Protein AF-Q8RQG7-F1 (afdb_monomer_lite)

InterPro domains:
  IPR006699 Glycerol uptake operon antiterminator [PF04309] (3-129)
  IPR006699 Glycerol uptake operon antiterminator [PTHR35787] (3-131)
  IPR013785 Aldolase-type TIM barrel [G3DSA:3.20.20.70] (1-135)

Organism: Bacillus cereus (NCBI:txid1396)

Secondary structure (DSSP, 8-state):
--EEEGGG-TTS-SSHHHHHHHHHHT--SEEEES-HHHHHHHHHTT-EEEEEEE-SSHHHHHHHHHHHHHH--SEEEEESTT-HHHHHHHHHHH---EEEESS--SHHHHHHHHHTT-SEEE---HHHHHHHS--

Radius of gyration: 15.02 Å; chains: 1; bounding box: 36×32×36 Å

pLDDT: mean 92.99, std 5.11, range [52.34, 97.56]

Structure (mmCIF, N/CA/C/O backbone):
data_AF-Q8RQG7-F1
#
_entry.id   AF-Q8RQG7-F1
#
loop_
_atom_site.group_PDB
_atom_site.id
_atom_site.type_symbol
_atom_site.label_atom_id
_atom_site.label_alt_id
_atom_site.label_comp_id
_atom_site.label_asym_id
_atom_site.label_entity_id
_atom_site.label_seq_id
_atom_site.pdbx_PDB_ins_code
_atom_site.Cartn_x
_atom_site.Cartn_y
_atom_site.Cartn_z
_atom_site.occupancy
_atom_site.B_iso_or_equiv
_atom_site.auth_seq_id
_atom_site.auth_comp_id
_atom_site.auth_asym_id
_atom_site.auth_atom_id
_atom_site.pdbx_PDB_model_num
ATOM 1 N N . LYS A 1 1 ? -8.869 -12.596 -3.534 1.00 76.00 1 LYS A N 1
ATOM 2 C CA . LYS A 1 1 ? -7.924 -12.262 -4.630 1.00 76.00 1 LYS A CA 1
ATOM 3 C C . LYS A 1 1 ? -6.605 -11.823 -3.995 1.00 76.00 1 LYS A C 1
ATOM 5 O O . LYS A 1 1 ? -6.678 -11.158 -2.971 1.00 76.00 1 LYS A O 1
ATOM 10 N N . GLY A 1 2 ? -5.448 -12.254 -4.507 1.00 88.06 2 GLY A N 1
ATOM 11 C CA . GLY A 1 2 ? -4.145 -12.037 -3.856 1.00 88.06 2 GLY A CA 1
ATOM 12 C C . GLY A 1 2 ? -3.382 -10.829 -4.403 1.00 88.06 2 GLY A C 1
ATOM 13 O O . GLY A 1 2 ? -3.369 -10.613 -5.614 1.00 88.06 2 GLY A O 1
ATOM 14 N N . VAL A 1 3 ? -2.743 -10.074 -3.510 1.00 93.94 3 VAL A N 1
ATOM 15 C CA . VAL A 1 3 ? -1.803 -8.994 -3.845 1.00 93.94 3 VAL A CA 1
ATOM 16 C C . VAL A 1 3 ? -0.393 -9.469 -3.510 1.00 93.94 3 VAL A C 1
ATOM 18 O O . VAL A 1 3 ? -0.176 -9.998 -2.421 1.00 93.94 3 VAL A O 1
ATOM 21 N N . LEU A 1 4 ? 0.558 -9.289 -4.427 1.00 94.88 4 LEU A N 1
ATOM 22 C CA . LEU A 1 4 ? 1.955 -9.668 -4.208 1.00 94.88 4 LEU A CA 1
ATOM 23 C C . LEU A 1 4 ? 2.795 -8.450 -3.846 1.00 94.88 4 LEU A C 1
ATOM 25 O O . LEU A 1 4 ? 2.806 -7.459 -4.573 1.00 94.88 4 LEU A O 1
ATOM 29 N N . HIS A 1 5 ? 3.546 -8.547 -2.751 1.00 95.31 5 HIS A N 1
ATOM 30 C CA . HIS A 1 5 ? 4.544 -7.541 -2.420 1.00 95.31 5 HIS A CA 1
ATOM 31 C C . HIS A 1 5 ? 5.853 -7.853 -3.148 1.00 95.31 5 HIS A C 1
ATOM 33 O O . HIS A 1 5 ? 6.627 -8.699 -2.708 1.00 95.31 5 HIS A O 1
ATOM 39 N N . VAL A 1 6 ? 6.099 -7.148 -4.254 1.00 95.25 6 VAL A N 1
ATOM 40 C CA . VAL A 1 6 ? 7.234 -7.417 -5.154 1.00 95.25 6 VAL A CA 1
ATOM 41 C C . VAL A 1 6 ? 8.574 -7.232 -4.438 1.00 95.25 6 VAL A C 1
ATOM 43 O O . VAL A 1 6 ? 9.476 -8.040 -4.618 1.00 95.25 6 VAL A O 1
ATOM 46 N N . ASP A 1 7 ? 8.679 -6.233 -3.556 1.00 93.19 7 ASP A N 1
ATOM 47 C CA . ASP A 1 7 ? 9.923 -5.929 -2.828 1.00 93.19 7 ASP A CA 1
ATOM 48 C C . ASP A 1 7 ? 10.345 -6.995 -1.809 1.00 93.19 7 ASP A C 1
ATOM 50 O O . ASP A 1 7 ? 11.472 -6.949 -1.326 1.00 93.19 7 ASP A O 1
ATOM 54 N N . LEU A 1 8 ? 9.473 -7.958 -1.497 1.00 93.75 8 LEU A N 1
ATOM 55 C CA . LEU A 1 8 ? 9.766 -9.050 -0.565 1.00 93.75 8 LEU A CA 1
ATOM 56 C C . LEU A 1 8 ? 10.000 -10.396 -1.266 1.00 93.75 8 LEU A C 1
ATOM 58 O O . LEU A 1 8 ? 10.156 -11.417 -0.596 1.00 93.75 8 LEU A O 1
ATOM 62 N N . ILE A 1 9 ? 10.024 -10.429 -2.601 1.00 93.62 9 ILE A N 1
ATOM 63 C CA . ILE A 1 9 ? 10.290 -11.658 -3.353 1.00 93.62 9 ILE A CA 1
ATOM 64 C C . ILE A 1 9 ? 11.804 -11.856 -3.448 1.00 93.62 9 ILE A C 1
ATOM 66 O O . ILE A 1 9 ? 12.485 -11.274 -4.291 1.00 93.62 9 ILE A O 1
ATOM 70 N N . HIS A 1 10 ? 12.342 -12.704 -2.574 1.00 92.25 10 HIS A N 1
ATOM 71 C CA . HIS A 1 10 ? 13.752 -13.079 -2.622 1.00 92.25 10 HIS A CA 1
ATOM 72 C C . HIS A 1 10 ? 14.101 -13.774 -3.944 1.00 92.25 10 HIS A C 1
ATOM 74 O O . HIS A 1 10 ? 13.365 -14.634 -4.422 1.00 92.25 10 HIS A O 1
ATOM 80 N N . GLY A 1 11 ? 15.246 -13.405 -4.521 1.00 92.00 11 GLY A N 1
ATOM 81 C CA . GLY A 1 11 ? 15.703 -13.927 -5.812 1.00 92.00 11 GLY A CA 1
ATOM 82 C C . GLY A 1 11 ? 15.131 -13.195 -7.029 1.00 92.00 11 GLY A C 1
ATOM 83 O O . GLY A 1 11 ? 15.506 -13.528 -8.149 1.00 92.00 11 GLY A O 1
ATOM 84 N N . LEU A 1 12 ? 14.281 -12.180 -6.831 1.00 91.88 12 LEU A N 1
ATOM 85 C CA . LEU A 1 12 ? 13.741 -11.360 -7.908 1.00 91.88 12 LEU A CA 1
ATOM 86 C C . LEU A 1 12 ? 14.010 -9.873 -7.644 1.00 91.88 12 LEU A C 1
ATOM 88 O O . LEU A 1 12 ? 13.720 -9.345 -6.573 1.00 91.88 12 LEU A O 1
ATOM 92 N N . GLN A 1 13 ? 14.573 -9.177 -8.627 1.00 92.12 13 GLN A N 1
ATOM 93 C CA . GLN A 1 13 ? 14.809 -7.740 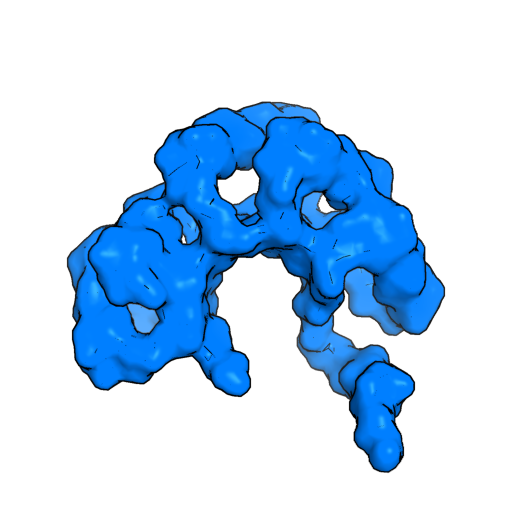-8.525 1.00 92.12 13 GLN A CA 1
ATOM 94 C C . GLN A 1 13 ? 13.490 -6.978 -8.686 1.00 92.12 13 GLN A C 1
ATOM 96 O O . GLN A 1 13 ? 12.797 -7.181 -9.668 1.00 92.12 13 GLN A O 1
ATOM 101 N N . SER A 1 14 ? 13.143 -6.046 -7.795 1.00 91.88 14 SER A N 1
ATOM 102 C CA . SER A 1 14 ? 11.960 -5.194 -8.014 1.00 91.88 14 SER A CA 1
ATOM 103 C C . SER A 1 14 ? 12.215 -4.153 -9.111 1.00 91.88 14 SER A C 1
ATOM 105 O O . SER A 1 14 ? 12.637 -3.030 -8.821 1.00 91.88 14 SER A O 1
ATOM 107 N N . ASP A 1 15 ? 11.988 -4.520 -10.367 1.00 93.25 15 ASP A N 1
ATOM 108 C CA . ASP A 1 15 ? 12.049 -3.640 -11.533 1.00 93.25 15 ASP A CA 1
ATOM 109 C C . ASP A 1 15 ? 10.951 -3.967 -12.560 1.00 93.25 15 ASP A C 1
ATOM 111 O O . ASP A 1 15 ? 10.066 -4.792 -12.319 1.00 93.25 15 ASP A O 1
ATOM 115 N N . GLY A 1 16 ? 10.982 -3.291 -13.711 1.00 91.69 16 GLY A N 1
ATOM 116 C CA . GLY A 1 16 ? 10.000 -3.501 -14.772 1.00 91.69 16 GLY A CA 1
ATOM 117 C C . GLY A 1 16 ? 10.068 -4.887 -15.428 1.00 91.69 16 GLY A C 1
ATOM 118 O O . GLY A 1 16 ? 9.031 -5.398 -15.841 1.00 91.69 16 GLY A O 1
ATOM 119 N N . HIS A 1 17 ? 11.237 -5.524 -15.513 1.00 94.19 17 HIS A N 1
ATOM 120 C CA . HIS A 1 17 ? 11.374 -6.844 -16.138 1.00 94.19 17 HIS A CA 1
ATOM 121 C C . HIS A 1 17 ? 10.810 -7.935 -15.233 1.00 94.19 17 HIS A C 1
ATOM 123 O O . HIS A 1 17 ? 9.992 -8.745 -15.664 1.00 94.19 17 HIS A O 1
ATOM 129 N N . ALA A 1 18 ? 11.164 -7.896 -13.952 1.00 94.31 18 ALA A N 1
ATOM 130 C CA . ALA A 1 18 ? 10.581 -8.773 -12.950 1.00 94.31 18 ALA A CA 1
ATOM 131 C C . ALA A 1 18 ? 9.068 -8.590 -12.829 1.00 94.31 18 ALA A C 1
ATOM 133 O O . ALA A 1 18 ? 8.326 -9.563 -12.738 1.00 94.31 18 ALA A O 1
ATOM 134 N N . THR A 1 19 ? 8.597 -7.343 -12.865 1.00 95.19 19 THR A N 1
ATOM 135 C CA . THR A 1 19 ? 7.160 -7.050 -12.839 1.00 95.19 19 THR A CA 1
ATOM 136 C C . THR A 1 19 ? 6.450 -7.649 -14.048 1.00 95.19 19 THR A C 1
ATOM 138 O O . THR A 1 19 ? 5.382 -8.234 -13.907 1.00 95.19 19 THR A O 1
ATOM 141 N N . GLU A 1 20 ? 7.044 -7.540 -15.236 1.00 95.19 20 GLU A N 1
ATOM 142 C CA . GLU A 1 20 ? 6.498 -8.143 -16.452 1.00 95.19 20 GLU A CA 1
ATOM 143 C C . GLU A 1 20 ? 6.391 -9.661 -16.342 1.00 95.19 20 GLU A C 1
ATOM 145 O O . GLU A 1 20 ? 5.319 -10.204 -16.610 1.00 95.19 20 GLU A O 1
ATOM 150 N N . TYR A 1 21 ? 7.456 -10.307 -15.870 1.00 95.31 21 TYR A N 1
ATOM 151 C CA . TYR A 1 21 ? 7.479 -11.740 -15.605 1.00 95.31 21 TYR A CA 1
ATOM 152 C C . TYR A 1 21 ? 6.380 -12.153 -14.613 1.00 95.31 21 TYR A C 1
ATOM 154 O O . TYR A 1 21 ? 5.588 -13.049 -14.899 1.00 95.31 21 TYR A 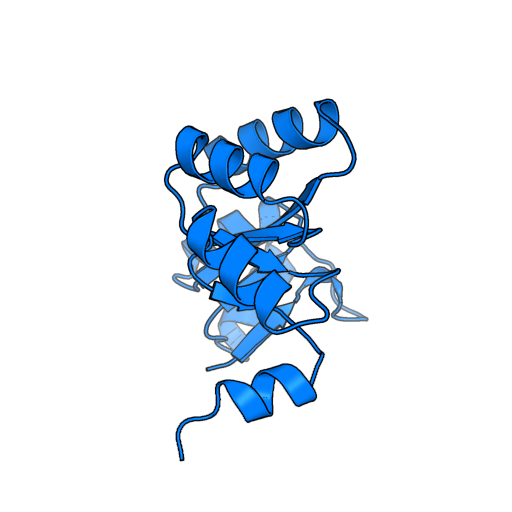O 1
ATOM 162 N N . LEU A 1 22 ? 6.254 -11.444 -13.483 1.00 94.94 22 LEU A N 1
ATOM 163 C CA . LEU A 1 22 ? 5.216 -11.720 -12.484 1.00 94.94 22 LEU A CA 1
ATOM 164 C C . LEU A 1 22 ? 3.803 -11.598 -13.064 1.00 94.94 22 LEU A C 1
ATOM 166 O O . LEU A 1 22 ? 2.942 -12.438 -12.794 1.00 94.94 22 LEU A O 1
ATOM 170 N N . CYS A 1 23 ? 3.558 -10.562 -13.867 1.00 94.25 23 CYS A N 1
ATOM 171 C CA . CYS A 1 23 ? 2.265 -10.345 -14.507 1.00 94.25 23 CYS A CA 1
ATOM 172 C C . CYS A 1 23 ? 1.929 -11.436 -15.535 1.00 94.25 23 CYS A C 1
ATOM 174 O O . CYS A 1 23 ? 0.765 -11.814 -15.643 1.00 94.25 23 CYS A O 1
ATOM 176 N N . GLN A 1 24 ? 2.916 -11.932 -16.287 1.00 93.31 24 GLN A N 1
ATOM 177 C CA . GLN A 1 24 ? 2.713 -12.945 -17.328 1.00 93.31 24 GLN A CA 1
ATOM 178 C C . GLN A 1 24 ? 2.491 -14.342 -16.742 1.00 93.31 24 GLN A C 1
ATOM 180 O O . GLN A 1 24 ? 1.497 -14.988 -17.089 1.00 93.31 24 GLN A O 1
ATOM 185 N N . GLU A 1 25 ? 3.368 -14.760 -15.829 1.00 94.75 25 GLU A N 1
ATOM 186 C CA . GLU A 1 25 ? 3.389 -16.124 -15.292 1.00 94.75 25 GLU A CA 1
ATOM 187 C C . GLU A 1 25 ? 2.336 -16.345 -14.204 1.00 94.75 25 GLU A C 1
ATOM 189 O O . GLU A 1 25 ? 1.622 -17.345 -14.212 1.00 94.75 25 GLU A O 1
ATOM 194 N N . PHE A 1 26 ? 2.197 -15.399 -13.268 1.00 92.62 26 PHE A N 1
ATOM 195 C CA . PHE A 1 26 ? 1.357 -15.593 -12.079 1.00 92.62 26 PHE A CA 1
ATOM 196 C C . PHE A 1 26 ? 0.010 -14.879 -12.156 1.00 92.62 26 PHE A C 1
ATOM 198 O O . PHE A 1 26 ? -0.908 -15.243 -11.422 1.00 92.62 26 PHE A O 1
ATOM 205 N N . ARG A 1 27 ? -0.115 -13.858 -13.017 1.00 91.62 27 ARG A N 1
ATOM 206 C CA . ARG A 1 27 ? -1.338 -13.051 -13.202 1.00 91.62 27 ARG A CA 1
ATOM 207 C C . ARG A 1 27 ? -1.993 -12.646 -11.868 1.00 91.62 27 ARG A C 1
ATOM 209 O O . ARG A 1 27 ? -3.171 -12.942 -11.638 1.00 91.62 27 ARG A O 1
ATOM 216 N N . PRO A 1 28 ? -1.240 -12.009 -10.952 1.00 94.25 28 PRO A N 1
ATOM 217 C CA . PRO A 1 28 ? -1.778 -11.611 -9.662 1.00 94.25 28 PRO A CA 1
ATOM 218 C C . PRO A 1 28 ? -2.885 -10.574 -9.843 1.00 94.25 28 PRO A C 1
ATOM 220 O O . PRO A 1 28 ? -2.926 -9.847 -10.833 1.00 94.25 28 PRO A O 1
ATOM 223 N N . TYR A 1 29 ? -3.772 -10.468 -8.853 1.00 95.38 29 TYR A N 1
ATOM 224 C CA . TYR A 1 29 ? -4.805 -9.433 -8.889 1.00 95.38 29 TYR A CA 1
ATOM 225 C C . TYR A 1 29 ? -4.202 -8.035 -8.761 1.00 95.38 29 TYR A C 1
ATOM 227 O O . TYR A 1 29 ? -4.637 -7.114 -9.447 1.00 95.38 29 TYR A O 1
ATOM 235 N N . GLY A 1 30 ? -3.197 -7.895 -7.895 1.00 96.00 30 GLY A N 1
ATOM 236 C CA . GLY A 1 30 ? -2.475 -6.647 -7.724 1.00 96.00 30 GLY A CA 1
ATOM 237 C C . GLY A 1 30 ? -1.030 -6.850 -7.301 1.00 96.00 30 GLY A C 1
ATOM 238 O O . GLY A 1 30 ? -0.662 -7.891 -6.749 1.00 96.00 30 GLY A O 1
ATOM 239 N N . LEU A 1 31 ? -0.223 -5.829 -7.549 1.00 97.19 31 LEU A N 1
ATOM 240 C CA . LEU A 1 31 ? 1.169 -5.744 -7.142 1.00 97.19 31 LEU A CA 1
ATOM 241 C C . LEU A 1 31 ? 1.360 -4.571 -6.191 1.00 97.19 31 LEU A C 1
ATOM 243 O O . LEU A 1 31 ? 0.789 -3.500 -6.386 1.00 97.19 31 LEU A O 1
ATOM 247 N N . LEU A 1 32 ? 2.192 -4.787 -5.180 1.00 96.69 32 LEU A N 1
ATOM 248 C CA . LEU A 1 32 ? 2.526 -3.811 -4.159 1.00 96.69 32 LEU A CA 1
ATOM 249 C C . LEU A 1 32 ? 4.035 -3.584 -4.118 1.00 96.69 32 LEU A C 1
ATOM 251 O O . LEU A 1 32 ? 4.821 -4.526 -3.963 1.00 96.69 32 LEU A O 1
ATOM 255 N N . SER A 1 33 ? 4.443 -2.325 -4.253 1.00 96.50 33 SER A N 1
ATOM 256 C CA . SER A 1 33 ? 5.850 -1.926 -4.197 1.00 96.50 33 SER A CA 1
ATOM 257 C C . SER A 1 33 ? 5.995 -0.464 -3.794 1.00 96.50 33 SER A C 1
ATOM 259 O O . SER A 1 33 ? 5.076 0.343 -3.922 1.00 96.50 33 SER A O 1
ATOM 261 N N . THR A 1 34 ? 7.183 -0.135 -3.309 1.00 94.81 34 THR A N 1
ATOM 262 C CA . THR A 1 34 ? 7.660 1.236 -3.099 1.00 94.81 34 THR A CA 1
ATOM 263 C C . THR A 1 34 ? 8.282 1.850 -4.358 1.00 94.81 34 THR A C 1
ATOM 265 O O . THR A 1 34 ? 8.463 3.065 -4.434 1.00 94.81 34 THR A O 1
ATOM 268 N N . LYS A 1 35 ? 8.583 1.048 -5.386 1.00 94.75 35 LYS A N 1
ATOM 269 C CA . LYS A 1 35 ? 9.317 1.496 -6.573 1.00 94.75 35 LYS A CA 1
ATOM 270 C C . LYS A 1 35 ? 8.394 1.878 -7.725 1.00 94.75 35 LYS A C 1
ATOM 272 O O . LYS A 1 35 ? 7.599 1.072 -8.203 1.00 94.75 35 LYS A O 1
ATOM 277 N N . ALA A 1 36 ? 8.606 3.072 -8.272 1.00 94.56 36 ALA A N 1
ATOM 278 C CA . ALA A 1 36 ? 7.831 3.586 -9.400 1.00 94.56 36 ALA A CA 1
ATOM 279 C C . ALA A 1 36 ? 7.883 2.709 -10.659 1.00 94.56 36 ALA A C 1
ATOM 281 O O . ALA A 1 36 ? 6.880 2.590 -11.359 1.00 94.56 36 ALA A O 1
ATOM 282 N N . SER A 1 37 ? 9.029 2.083 -10.951 1.00 95.19 37 SER A N 1
ATOM 283 C CA . SER A 1 37 ? 9.187 1.200 -12.115 1.00 95.19 37 SER A CA 1
ATOM 284 C C . SER A 1 37 ? 8.228 0.009 -12.071 1.00 95.19 37 SER A C 1
ATOM 286 O O . SER A 1 37 ? 7.636 -0.332 -13.094 1.00 95.19 37 SER A O 1
ATOM 288 N N . VAL A 1 38 ? 8.024 -0.572 -10.885 1.00 96.06 38 VAL A N 1
ATOM 289 C CA . VAL A 1 38 ? 7.075 -1.669 -10.655 1.00 96.06 38 VAL A CA 1
ATOM 290 C C . VAL A 1 38 ? 5.645 -1.177 -10.850 1.00 96.06 38 VAL A C 1
ATOM 292 O O . VAL A 1 38 ? 4.886 -1.782 -11.601 1.00 96.06 38 VAL A O 1
ATOM 295 N N . ILE A 1 39 ? 5.285 -0.045 -10.239 1.00 97.12 39 ILE A N 1
ATOM 296 C CA . ILE A 1 39 ? 3.925 0.506 -10.322 1.00 97.12 39 ILE A CA 1
ATOM 297 C C . ILE A 1 39 ? 3.548 0.849 -11.763 1.00 97.12 39 ILE A C 1
ATOM 299 O O . ILE A 1 39 ? 2.512 0.402 -12.253 1.00 97.12 39 ILE A O 1
ATOM 303 N N . MET A 1 40 ? 4.410 1.571 -12.482 1.00 96.19 40 MET A N 1
ATOM 304 C CA . MET A 1 40 ? 4.157 1.920 -13.882 1.00 96.19 40 MET A CA 1
ATOM 305 C C . MET A 1 40 ? 4.009 0.673 -14.759 1.00 96.19 40 MET A C 1
ATOM 307 O O . MET A 1 40 ? 3.123 0.619 -15.612 1.00 96.19 40 MET A O 1
ATOM 311 N N . LYS A 1 41 ? 4.843 -0.349 -14.540 1.00 96.31 41 LYS A N 1
ATOM 312 C CA . LYS A 1 41 ? 4.783 -1.583 -15.324 1.00 96.31 41 LYS A CA 1
ATOM 313 C C . LYS A 1 41 ? 3.545 -2.424 -15.010 1.00 96.31 41 LYS A C 1
ATOM 315 O O . LYS A 1 41 ? 2.925 -2.935 -15.939 1.00 96.31 41 LYS A O 1
ATOM 320 N N . ALA A 1 42 ? 3.158 -2.538 -13.740 1.00 96.50 42 ALA A N 1
ATOM 321 C CA . ALA A 1 42 ? 1.940 -3.234 -13.323 1.00 96.50 42 ALA A CA 1
ATOM 322 C C . ALA A 1 42 ? 0.707 -2.642 -14.022 1.00 96.50 42 ALA A C 1
ATOM 324 O O . ALA A 1 42 ? -0.064 -3.371 -14.649 1.00 96.50 42 ALA A O 1
ATOM 325 N N . LYS A 1 43 ? 0.615 -1.306 -14.042 1.00 95.88 43 LYS A N 1
ATOM 326 C CA . LYS A 1 43 ? -0.441 -0.579 -14.754 1.00 95.88 43 LYS A CA 1
ATOM 327 C C . LYS A 1 43 ? -0.453 -0.848 -16.254 1.00 95.88 43 LYS A C 1
ATOM 329 O O . LYS A 1 43 ? -1.510 -1.111 -16.815 1.00 95.88 43 LYS A O 1
ATOM 334 N N . GLN A 1 44 ? 0.709 -0.824 -16.913 1.00 95.25 44 GLN A N 1
ATOM 335 C CA . GLN A 1 44 ? 0.812 -1.159 -18.342 1.00 95.25 44 GLN A CA 1
ATOM 336 C C . GLN A 1 44 ? 0.312 -2.577 -18.652 1.00 95.25 44 GLN A C 1
ATOM 338 O O . GLN A 1 44 ? -0.143 -2.842 -19.762 1.00 95.25 44 GLN A O 1
ATOM 343 N N . LYS A 1 45 ? 0.399 -3.493 -17.683 1.00 94.88 45 LYS A N 1
ATOM 344 C CA . LYS A 1 45 ? -0.096 -4.870 -17.792 1.00 94.88 45 LYS A CA 1
ATOM 345 C C . LYS A 1 45 ? -1.550 -5.045 -17.348 1.00 94.88 45 LYS A C 1
ATOM 347 O O . LYS A 1 45 ? -2.034 -6.172 -17.366 1.00 94.88 45 LYS A O 1
ATOM 352 N N . GLY A 1 46 ? -2.245 -3.969 -16.974 1.00 94.31 46 GLY A N 1
ATOM 353 C CA . GLY A 1 46 ? -3.631 -4.025 -16.502 1.00 94.31 46 GLY A CA 1
ATOM 354 C C . GLY A 1 46 ? -3.793 -4.718 -15.145 1.00 94.31 46 GLY A C 1
ATOM 355 O O . GLY A 1 46 ? -4.878 -5.201 -14.832 1.00 94.31 46 GLY A O 1
ATOM 356 N N . VAL A 1 47 ? -2.718 -4.798 -14.355 1.00 96.31 47 VAL A N 1
ATOM 357 C CA . VAL A 1 47 ? -2.728 -5.350 -12.995 1.00 96.31 47 VAL A CA 1
ATOM 358 C C . VAL A 1 47 ? -2.850 -4.201 -12.001 1.00 96.31 47 VAL A C 1
ATOM 360 O O . VAL A 1 47 ? -2.197 -3.173 -12.176 1.00 96.31 47 VAL A O 1
ATOM 363 N N . VAL A 1 48 ? -3.651 -4.388 -10.946 1.00 97.06 48 VAL A N 1
ATOM 364 C CA . VAL A 1 48 ? -3.861 -3.363 -9.912 1.00 97.06 48 VAL A CA 1
ATOM 365 C C . VAL A 1 48 ? -2.522 -2.983 -9.286 1.00 97.06 48 VAL A C 1
ATOM 367 O O . VAL A 1 48 ? -1.821 -3.836 -8.738 1.00 97.06 48 VAL A O 1
ATOM 370 N N . ALA A 1 49 ? -2.165 -1.707 -9.346 1.00 97.50 49 ALA A N 1
ATOM 371 C CA . ALA A 1 49 ? -0.897 -1.205 -8.847 1.00 97.50 49 ALA A CA 1
ATOM 372 C C . ALA A 1 49 ? -1.095 -0.455 -7.525 1.00 97.50 49 ALA A C 1
ATOM 374 O O . ALA A 1 49 ? -1.754 0.585 -7.474 1.00 97.50 49 ALA A O 1
ATOM 375 N N . ILE A 1 50 ? -0.496 -0.981 -6.457 1.00 97.56 50 ILE A N 1
ATOM 376 C CA . ILE A 1 50 ? -0.562 -0.423 -5.107 1.00 97.56 50 ILE A CA 1
ATOM 377 C C . ILE A 1 50 ? 0.803 0.166 -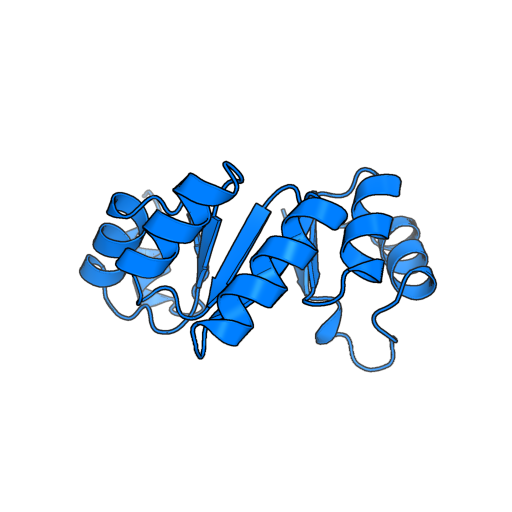4.751 1.00 97.56 50 ILE A C 1
ATOM 379 O O . ILE A 1 50 ? 1.772 -0.564 -4.529 1.00 97.56 50 ILE A O 1
ATOM 383 N N . GLN A 1 51 ? 0.891 1.492 -4.698 1.00 97.06 51 GLN A N 1
ATOM 384 C CA . GLN A 1 51 ? 2.123 2.183 -4.319 1.00 97.06 51 GLN A CA 1
ATOM 385 C C . GLN A 1 51 ? 2.178 2.310 -2.797 1.00 97.06 51 GLN A C 1
ATOM 387 O O . GLN A 1 51 ? 1.386 3.035 -2.197 1.00 97.06 51 GLN A O 1
ATOM 392 N N . ARG A 1 52 ? 3.135 1.630 -2.166 1.00 95.94 52 ARG A N 1
ATOM 393 C CA . ARG A 1 52 ? 3.415 1.795 -0.736 1.00 95.94 52 ARG A CA 1
ATOM 394 C C . ARG A 1 52 ? 4.255 3.048 -0.512 1.00 95.94 52 ARG A C 1
ATOM 396 O O . ARG A 1 52 ? 5.246 3.248 -1.220 1.00 95.94 52 ARG A O 1
ATOM 403 N N . ILE A 1 53 ? 3.886 3.841 0.491 1.00 94.56 53 ILE A N 1
ATOM 404 C CA . ILE A 1 53 ? 4.638 5.009 0.954 1.00 94.56 53 ILE A CA 1
ATOM 405 C C . ILE A 1 53 ? 4.876 4.927 2.465 1.00 94.56 53 ILE A C 1
ATOM 407 O O . ILE A 1 53 ? 4.021 4.470 3.225 1.00 94.56 53 ILE A O 1
ATOM 411 N N . PHE A 1 54 ? 6.063 5.361 2.884 1.00 93.19 54 PHE A N 1
ATOM 412 C CA . PHE A 1 54 ? 6.452 5.437 4.288 1.00 93.19 54 PHE A CA 1
ATOM 413 C C . PHE A 1 54 ? 6.542 6.899 4.696 1.00 93.19 54 PHE A C 1
ATOM 415 O O . PHE A 1 54 ? 7.365 7.648 4.169 1.00 93.19 54 PHE A O 1
ATOM 422 N N . LEU A 1 55 ? 5.688 7.293 5.630 1.00 89.31 55 LEU A N 1
ATOM 423 C CA . LEU A 1 55 ? 5.596 8.662 6.107 1.00 89.31 55 LEU A CA 1
ATOM 424 C C . LEU A 1 55 ? 6.324 8.742 7.442 1.00 89.31 55 LEU A C 1
ATOM 426 O O . LEU A 1 55 ? 5.819 8.325 8.482 1.00 89.31 55 LEU A O 1
ATOM 430 N N . ILE A 1 56 ? 7.572 9.196 7.351 1.00 87.62 56 ILE A N 1
ATOM 431 C C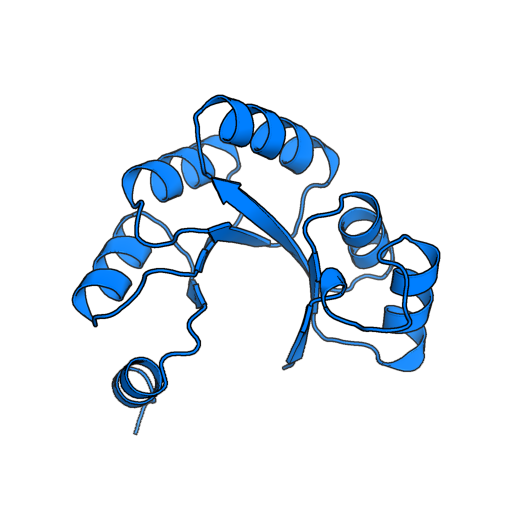A . ILE A 1 56 ? 8.497 9.358 8.478 1.00 87.62 56 ILE A CA 1
ATOM 432 C C . ILE A 1 56 ? 8.575 10.837 8.865 1.00 87.62 56 ILE A C 1
ATOM 434 O O . ILE A 1 56 ? 8.576 11.175 10.044 1.00 87.62 56 ILE A O 1
ATOM 438 N N . ASP A 1 57 ? 8.611 11.710 7.859 1.00 89.75 57 ASP A N 1
ATOM 439 C CA . ASP A 1 57 ? 8.694 13.158 7.992 1.00 89.75 57 ASP A CA 1
ATOM 440 C C . ASP A 1 57 ? 7.985 13.855 6.811 1.00 89.75 57 ASP A C 1
ATOM 442 O O . ASP A 1 57 ? 7.508 13.212 5.867 1.00 89.75 57 ASP A O 1
ATOM 446 N N . SER A 1 58 ? 7.921 15.186 6.857 1.00 87.44 58 SER A N 1
ATOM 447 C CA . SER A 1 58 ? 7.321 16.012 5.804 1.00 87.44 58 SER A CA 1
ATOM 448 C C . SER A 1 58 ? 8.059 15.920 4.461 1.00 87.44 58 SER A C 1
ATOM 450 O O . SER A 1 58 ? 7.425 15.967 3.407 1.00 87.44 58 SER A O 1
ATOM 452 N N . SER A 1 59 ? 9.381 15.713 4.454 1.00 89.94 59 SER A N 1
ATOM 453 C CA . SER A 1 59 ? 10.153 15.553 3.212 1.00 89.94 59 SER A CA 1
ATOM 454 C C . SER A 1 59 ? 9.807 14.245 2.497 1.00 89.94 59 SER A C 1
ATOM 456 O O . SER A 1 59 ? 9.679 14.208 1.270 1.00 89.94 59 SER A O 1
ATOM 458 N N . ALA A 1 60 ? 9.635 13.161 3.253 1.00 89.50 60 ALA A N 1
ATOM 459 C CA . ALA A 1 60 ? 9.188 11.872 2.751 1.00 89.50 60 ALA A CA 1
ATOM 460 C C . ALA A 1 60 ? 7.784 11.984 2.154 1.00 89.50 60 ALA A C 1
ATOM 462 O O . ALA A 1 60 ? 7.520 11.399 1.101 1.00 89.50 60 ALA A O 1
ATOM 463 N N . MET A 1 61 ? 6.914 12.783 2.774 1.00 88.81 61 MET A N 1
ATOM 464 C CA . MET A 1 61 ? 5.585 13.064 2.251 1.00 88.81 61 MET A CA 1
ATOM 465 C C . MET A 1 61 ? 5.633 13.796 0.906 1.00 88.81 61 MET A C 1
ATOM 467 O O . MET A 1 61 ? 5.053 13.310 -0.063 1.00 88.81 61 MET A O 1
ATOM 471 N N . GLU A 1 62 ? 6.375 14.899 0.794 1.00 91.12 62 GLU A N 1
ATOM 472 C CA . GLU A 1 62 ? 6.499 15.640 -0.470 1.00 91.12 62 GLU A CA 1
ATOM 473 C C . GLU A 1 62 ? 7.068 14.778 -1.602 1.00 91.12 62 GLU A C 1
ATOM 475 O O . GLU A 1 62 ? 6.532 14.757 -2.713 1.00 91.12 62 GLU A O 1
ATOM 480 N N . LYS A 1 63 ? 8.132 14.016 -1.322 1.00 91.31 63 LYS A N 1
ATOM 481 C CA . LYS A 1 63 ? 8.723 13.082 -2.293 1.00 91.31 63 LYS A CA 1
ATOM 482 C C . LYS A 1 63 ? 7.722 12.016 -2.723 1.00 91.31 63 LYS A C 1
ATOM 484 O O . LYS A 1 63 ? 7.662 11.687 -3.906 1.00 91.31 63 LYS A O 1
ATOM 489 N N . SER A 1 64 ? 6.940 11.500 -1.777 1.00 91.75 64 SER A N 1
ATOM 490 C CA . SER A 1 64 ? 5.904 10.506 -2.046 1.00 91.75 64 SER A CA 1
ATOM 491 C C . SER A 1 64 ? 4.803 11.085 -2.930 1.00 91.75 64 SER A C 1
ATOM 493 O O . SER A 1 64 ? 4.481 10.475 -3.941 1.00 91.75 64 SER A O 1
ATOM 495 N N . CYS A 1 65 ? 4.291 12.283 -2.636 1.00 89.00 65 CYS A N 1
ATOM 496 C CA . CYS A 1 65 ? 3.304 12.962 -3.483 1.00 89.00 65 CYS A CA 1
ATOM 497 C C . CYS A 1 65 ? 3.830 13.182 -4.910 1.00 89.00 65 CYS A C 1
ATOM 499 O O . CYS A 1 65 ? 3.179 12.780 -5.870 1.00 89.00 65 CYS A O 1
ATOM 501 N N . ASN A 1 66 ? 5.060 13.684 -5.056 1.00 91.31 66 ASN A N 1
ATOM 502 C CA . ASN A 1 66 ? 5.691 13.860 -6.369 1.00 91.31 66 ASN A CA 1
ATOM 503 C C . ASN A 1 66 ? 5.839 12.538 -7.144 1.00 91.31 66 ASN A C 1
ATOM 505 O O . ASN A 1 66 ? 5.801 12.518 -8.377 1.00 91.31 66 ASN A O 1
ATOM 509 N N . LEU A 1 67 ? 6.064 11.427 -6.437 1.00 91.69 67 LEU A N 1
ATOM 510 C CA . LEU A 1 67 ? 6.125 10.100 -7.041 1.00 91.69 67 LEU A CA 1
ATOM 511 C C . LEU A 1 67 ? 4.740 9.637 -7.497 1.00 91.69 67 LEU A C 1
ATOM 513 O O . LEU A 1 67 ? 4.607 9.128 -8.607 1.00 91.69 67 LEU A O 1
ATOM 517 N N . LEU A 1 68 ? 3.727 9.844 -6.658 1.00 92.88 68 LEU A N 1
ATOM 518 C CA . LEU A 1 68 ? 2.339 9.468 -6.907 1.00 92.88 68 LEU A CA 1
ATOM 519 C C . LEU A 1 68 ? 1.749 10.200 -8.114 1.00 92.88 68 LEU A C 1
ATOM 521 O O . LEU A 1 68 ? 1.077 9.566 -8.926 1.00 92.88 68 LEU A O 1
ATOM 525 N N . ASP A 1 69 ? 2.083 11.476 -8.304 1.00 90.81 69 ASP A N 1
ATOM 526 C CA . ASP A 1 69 ? 1.659 12.247 -9.480 1.00 90.81 69 ASP A CA 1
ATOM 527 C C . ASP A 1 69 ? 2.206 11.663 -10.790 1.00 90.81 69 ASP A C 1
ATOM 529 O O . ASP A 1 69 ? 1.541 11.693 -11.833 1.00 90.81 69 ASP A O 1
ATOM 533 N N . LYS A 1 70 ? 3.414 11.088 -10.737 1.00 91.56 70 LYS A N 1
ATOM 534 C CA . LYS A 1 70 ? 4.077 10.457 -11.887 1.00 91.56 70 LYS A CA 1
ATOM 535 C C . LYS A 1 70 ? 3.573 9.040 -12.140 1.00 91.56 70 LYS A C 1
ATOM 537 O O . LYS A 1 70 ? 3.354 8.669 -13.290 1.00 91.56 70 LYS A O 1
ATOM 542 N N . THR A 1 71 ? 3.418 8.234 -11.091 1.00 93.62 71 THR A N 1
ATOM 543 C CA . THR A 1 71 ? 3.074 6.809 -11.223 1.00 93.62 71 THR A CA 1
ATOM 544 C C . THR A 1 71 ? 1.571 6.570 -11.339 1.00 93.62 71 THR A C 1
ATOM 546 O O . THR A 1 71 ? 1.157 5.606 -11.990 1.00 93.62 71 THR A O 1
ATOM 549 N N . LYS A 1 72 ? 0.754 7.462 -10.764 1.00 93.62 72 LYS A N 1
ATOM 550 C CA . LYS A 1 72 ? -0.715 7.410 -10.722 1.00 93.62 72 LYS A CA 1
ATOM 551 C C . LYS A 1 72 ? -1.237 6.018 -10.335 1.00 93.62 72 LYS A C 1
ATOM 553 O O . LYS A 1 72 ? -1.916 5.404 -11.155 1.00 93.62 72 LYS A O 1
ATOM 558 N N . PRO A 1 73 ? -0.873 5.457 -9.174 1.00 96.56 73 PRO A N 1
ATOM 559 C CA . PRO A 1 73 ? -1.284 4.104 -8.798 1.00 96.56 73 PRO A CA 1
ATOM 560 C C . PRO A 1 73 ? -2.807 3.995 -8.643 1.00 96.56 73 PRO A C 1
ATOM 562 O O . PRO A 1 73 ? -3.490 5.003 -8.475 1.00 96.56 73 PRO A O 1
ATOM 565 N N . ASP A 1 74 ? -3.331 2.770 -8.660 1.00 96.94 74 ASP A N 1
ATOM 566 C CA . ASP A 1 74 ? -4.759 2.519 -8.423 1.00 96.94 74 ASP A CA 1
ATOM 567 C C . ASP A 1 74 ? -5.113 2.662 -6.935 1.00 96.94 74 ASP A C 1
ATOM 569 O O . ASP A 1 74 ? -6.211 3.092 -6.586 1.00 96.94 74 ASP A O 1
ATOM 573 N N . TYR A 1 75 ? -4.163 2.317 -6.060 1.00 97.00 75 TYR A N 1
ATOM 574 C CA . TYR A 1 75 ? -4.271 2.465 -4.610 1.00 97.00 75 TYR A CA 1
ATOM 575 C C . TYR A 1 75 ? -2.947 2.943 -4.013 1.00 97.00 75 TYR A C 1
ATOM 577 O O . TYR A 1 75 ? -1.865 2.624 -4.516 1.00 97.00 75 TYR A O 1
ATOM 585 N N . ILE A 1 76 ? -3.026 3.643 -2.886 1.00 96.69 76 ILE A N 1
ATOM 586 C CA . ILE A 1 76 ? -1.859 4.033 -2.087 1.00 96.69 76 ILE A CA 1
ATOM 587 C C . ILE A 1 76 ? -1.902 3.267 -0.776 1.00 96.69 76 ILE A C 1
ATOM 589 O O . ILE A 1 76 ? -2.920 3.304 -0.097 1.00 96.69 76 ILE A O 1
ATOM 593 N N . GLU A 1 77 ? -0.813 2.610 -0.384 1.00 96.38 77 GLU A N 1
ATOM 594 C CA . GLU A 1 77 ? -0.687 2.088 0.977 1.00 96.38 77 GLU A CA 1
ATOM 595 C C . GLU A 1 77 ? 0.131 3.053 1.840 1.00 96.38 77 GLU A C 1
ATOM 597 O O . GLU A 1 77 ? 1.309 3.283 1.565 1.00 96.38 77 GLU A O 1
ATOM 602 N N . VAL A 1 78 ? -0.493 3.610 2.879 1.00 95.62 78 VAL A N 1
ATOM 603 C CA . VAL A 1 78 ? 0.131 4.562 3.806 1.00 95.62 78 VAL A CA 1
ATOM 604 C C . VAL A 1 78 ? 0.564 3.842 5.074 1.00 95.62 78 VAL A C 1
ATOM 606 O O . VAL A 1 78 ? -0.267 3.275 5.790 1.00 95.62 78 VAL A O 1
ATOM 609 N N . LEU A 1 79 ? 1.867 3.891 5.360 1.00 94.88 79 LEU A N 1
ATOM 610 C CA . LEU A 1 79 ? 2.457 3.413 6.607 1.00 94.88 79 LEU A CA 1
ATOM 611 C C . LEU A 1 79 ? 3.154 4.579 7.337 1.00 94.88 79 LEU A C 1
ATOM 613 O O . LEU A 1 79 ? 3.981 5.251 6.717 1.00 94.88 79 LEU A O 1
ATOM 617 N N . PRO A 1 80 ? 2.919 4.778 8.647 1.00 93.88 80 PRO A N 1
ATOM 618 C CA . PRO A 1 80 ? 2.010 4.027 9.516 1.00 93.88 80 PRO A CA 1
ATOM 619 C C . PRO A 1 80 ? 0.546 4.499 9.422 1.00 93.88 80 PRO A C 1
ATOM 621 O O . PRO A 1 80 ? 0.255 5.689 9.375 1.00 93.88 80 PRO A O 1
ATOM 624 N N . GLY A 1 81 ? -0.391 3.556 9.498 1.00 90.69 81 GLY A N 1
ATOM 625 C CA . GLY A 1 81 ? -1.834 3.783 9.403 1.00 90.69 81 GLY A CA 1
ATOM 626 C C . GLY A 1 81 ? -2.466 4.371 10.666 1.00 90.69 81 GLY A C 1
ATOM 627 O O . GLY A 1 81 ? -3.653 4.670 10.670 1.00 90.69 81 GLY A O 1
ATOM 628 N N . ALA A 1 82 ? -1.680 4.544 11.732 1.00 90.81 82 ALA A N 1
ATOM 629 C CA . ALA A 1 82 ? -2.100 5.235 12.948 1.00 90.81 82 ALA A CA 1
ATOM 630 C C . ALA A 1 82 ? -2.085 6.772 12.807 1.00 90.81 82 ALA A C 1
ATOM 632 O O . ALA A 1 82 ? -2.680 7.460 13.632 1.00 90.81 82 ALA A O 1
ATOM 633 N N . LEU A 1 83 ? -1.411 7.317 11.785 1.00 91.25 83 LEU A N 1
ATOM 634 C CA . LEU A 1 83 ? -1.331 8.759 11.534 1.00 91.25 83 LEU A CA 1
ATOM 635 C C . LEU A 1 83 ? -2.529 9.228 10.698 1.00 91.25 83 LEU A C 1
ATOM 637 O O . LEU A 1 83 ? -2.434 9.401 9.484 1.00 91.25 83 LEU A O 1
ATOM 641 N N . THR A 1 84 ? -3.669 9.424 11.357 1.00 92.25 84 THR A N 1
ATOM 642 C CA . THR A 1 84 ? -4.937 9.812 10.719 1.00 92.25 84 THR A CA 1
ATOM 643 C C . THR A 1 84 ? -4.863 11.134 9.968 1.00 92.25 84 THR A C 1
ATOM 645 O O . THR A 1 84 ? -5.349 11.214 8.844 1.00 92.25 84 THR A O 1
ATOM 648 N N . ASP A 1 85 ? -4.212 12.143 10.544 1.00 91.69 85 ASP A N 1
ATOM 649 C CA . ASP A 1 85 ? -4.122 13.477 9.934 1.00 91.69 85 ASP A CA 1
ATOM 650 C C . ASP A 1 85 ? -3.383 13.414 8.594 1.00 91.69 85 ASP A C 1
ATOM 652 O O . ASP A 1 85 ? -3.777 14.028 7.605 1.00 91.69 85 ASP A O 1
ATOM 656 N N . VAL A 1 86 ? -2.361 12.562 8.534 1.00 90.12 86 VAL A N 1
ATOM 657 C CA . VAL A 1 86 ? -1.567 12.347 7.328 1.00 90.12 86 VAL A CA 1
ATOM 658 C C . VAL A 1 86 ? -2.355 11.561 6.274 1.00 90.12 86 VAL A C 1
ATOM 660 O O . VAL A 1 86 ? -2.259 11.859 5.085 1.00 90.12 86 VAL A O 1
ATOM 663 N N . ILE A 1 87 ? -3.169 10.578 6.678 1.00 93.19 87 ILE A N 1
ATOM 664 C CA . ILE A 1 87 ? -4.080 9.870 5.760 1.00 93.19 87 ILE A CA 1
ATOM 665 C C . ILE A 1 87 ? -5.054 10.859 5.109 1.00 93.19 87 ILE A C 1
ATOM 667 O O . ILE A 1 87 ? -5.253 10.799 3.893 1.00 93.19 87 ILE A O 1
ATOM 671 N N . ALA A 1 88 ? -5.631 11.767 5.900 1.00 93.81 88 ALA A N 1
ATOM 672 C CA . ALA A 1 88 ? -6.545 12.790 5.403 1.00 93.81 88 ALA A CA 1
ATOM 673 C C . ALA A 1 88 ? -5.848 13.719 4.396 1.00 93.81 88 ALA A C 1
ATOM 675 O O . ALA A 1 88 ? -6.357 13.911 3.291 1.00 93.81 88 ALA A O 1
ATOM 676 N N . GLU A 1 89 ? -4.646 14.203 4.721 1.00 92.25 89 GLU A N 1
ATOM 677 C CA . GLU A 1 89 ? -3.873 15.080 3.836 1.00 92.25 89 GLU A CA 1
ATOM 678 C C . GLU A 1 89 ? -3.483 14.381 2.518 1.00 92.25 89 GLU A C 1
ATOM 680 O O . GLU A 1 89 ? -3.652 14.942 1.434 1.00 92.25 89 GLU A O 1
ATOM 685 N N . VAL A 1 90 ? -3.011 13.127 2.563 1.00 91.31 90 VAL A N 1
ATOM 686 C CA . VAL A 1 90 ? -2.686 12.365 1.340 1.00 91.31 90 VAL A CA 1
ATOM 687 C C . VAL A 1 90 ? -3.932 12.165 0.476 1.00 91.31 90 VAL A C 1
ATOM 689 O O . VAL A 1 90 ? -3.849 12.262 -0.753 1.00 91.31 90 VAL A O 1
ATOM 692 N N . LYS A 1 91 ? -5.092 11.905 1.090 1.00 92.75 91 LYS A N 1
ATOM 693 C CA . LYS A 1 91 ? -6.352 11.711 0.366 1.00 92.75 91 LYS A CA 1
ATOM 694 C C . LYS A 1 91 ? -6.782 12.984 -0.343 1.00 92.75 91 LYS A C 1
ATOM 696 O O . LYS A 1 91 ? -7.141 12.923 -1.516 1.00 92.75 91 LYS A O 1
ATOM 701 N N . GLU A 1 92 ? -6.724 14.114 0.352 1.00 92.31 92 GLU A N 1
ATOM 702 C CA . GLU A 1 92 ? -7.082 15.420 -0.199 1.00 92.31 92 GLU A CA 1
ATOM 703 C C . GLU A 1 92 ? -6.168 15.805 -1.366 1.00 92.31 92 GLU A C 1
ATOM 705 O O . GLU A 1 92 ? -6.646 16.228 -2.417 1.00 92.31 92 GLU A O 1
ATOM 710 N N . ARG A 1 93 ? -4.858 15.583 -1.225 1.00 90.12 93 ARG A N 1
ATOM 711 C CA . ARG A 1 93 ? -3.875 15.955 -2.250 1.00 90.12 93 ARG A CA 1
ATOM 712 C C . ARG A 1 93 ? -3.915 15.073 -3.494 1.00 90.12 93 ARG A C 1
ATOM 714 O O . ARG A 1 93 ? -3.653 15.564 -4.586 1.00 90.12 93 ARG A O 1
ATOM 721 N N 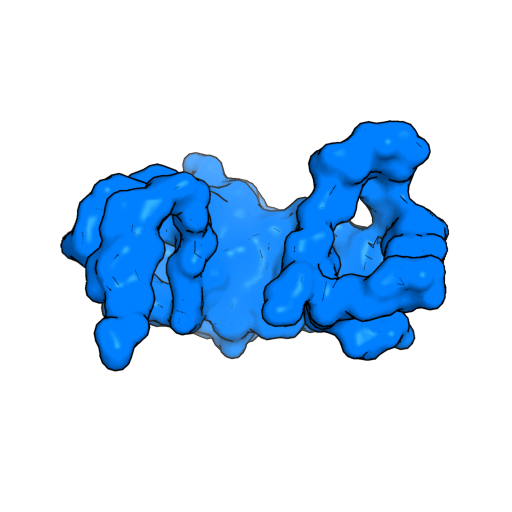. THR A 1 94 ? -4.176 13.775 -3.337 1.00 90.31 94 THR A N 1
ATOM 722 C CA . THR A 1 94 ? -4.029 12.801 -4.436 1.00 90.31 94 THR A CA 1
ATOM 723 C C . THR A 1 94 ? -5.357 12.352 -5.035 1.00 90.31 94 THR A C 1
ATOM 725 O O . THR A 1 94 ? -5.401 11.971 -6.203 1.00 90.31 94 THR A O 1
ATOM 728 N N . GLY A 1 95 ? -6.437 12.338 -4.247 1.00 90.69 95 GLY A N 1
ATOM 729 C CA . GLY A 1 95 ? -7.730 11.769 -4.636 1.00 90.69 95 GLY A CA 1
ATOM 730 C C . GLY A 1 95 ? -7.729 10.248 -4.860 1.00 90.69 95 GLY A C 1
ATOM 731 O O . GLY A 1 95 ? -8.763 9.688 -5.227 1.00 90.69 95 GLY A O 1
ATOM 732 N N . VAL A 1 96 ? -6.601 9.561 -4.650 1.00 94.31 96 VAL A N 1
ATOM 733 C CA . VAL A 1 96 ? -6.469 8.113 -4.864 1.00 94.31 96 VAL A CA 1
ATOM 734 C C . VAL A 1 96 ? -6.939 7.357 -3.610 1.00 94.31 96 VAL A C 1
ATOM 736 O O . VAL A 1 96 ? -6.641 7.789 -2.495 1.00 94.31 96 VAL A O 1
ATOM 739 N N . PRO A 1 97 ? -7.649 6.220 -3.742 1.00 96.19 97 PRO A N 1
ATOM 740 C CA . PRO A 1 97 ? -8.044 5.394 -2.602 1.00 96.19 97 PRO A CA 1
ATOM 741 C C . PRO A 1 97 ? -6.853 4.932 -1.745 1.00 96.19 97 PRO A C 1
ATOM 743 O O . PRO A 1 97 ? -5.855 4.417 -2.259 1.00 96.19 97 PRO A O 1
ATOM 746 N N . ILE A 1 98 ? -6.982 5.074 -0.422 1.00 96.75 98 ILE A N 1
ATOM 747 C CA . ILE A 1 98 ? -5.902 4.802 0.537 1.00 96.75 98 ILE A CA 1
ATOM 748 C C . ILE A 1 98 ? -6.152 3.501 1.296 1.00 96.75 98 ILE A C 1
ATOM 750 O O . ILE A 1 98 ? -7.228 3.266 1.839 1.00 96.75 98 ILE A O 1
ATOM 754 N N . LEU A 1 99 ? -5.119 2.678 1.394 1.00 96.88 99 LEU A N 1
ATOM 755 C CA . LEU A 1 99 ? -5.020 1.529 2.275 1.00 96.88 99 LEU A CA 1
ATOM 756 C C . LEU A 1 99 ? -4.147 1.932 3.470 1.00 96.88 99 LEU A C 1
ATOM 758 O O . LEU A 1 99 ? -2.959 2.199 3.306 1.00 96.88 99 LEU A O 1
ATOM 762 N N .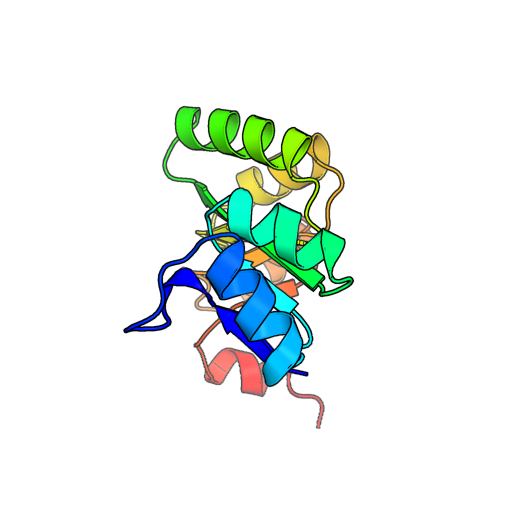 ALA A 1 100 ? -4.716 2.020 4.668 1.00 96.56 100 ALA A N 1
ATOM 763 C CA . ALA A 1 100 ? -3.948 2.373 5.861 1.00 96.56 100 ALA A CA 1
ATOM 764 C C . ALA A 1 100 ? -3.375 1.110 6.509 1.00 96.56 100 ALA A C 1
ATOM 766 O O . ALA A 1 100 ? -4.112 0.162 6.788 1.00 96.56 100 ALA A O 1
ATOM 767 N N . GLY A 1 101 ? -2.064 1.094 6.753 1.00 94.06 101 GLY A N 1
ATOM 768 C CA . GLY A 1 101 ? -1.364 -0.098 7.220 1.00 94.06 101 GLY A CA 1
ATOM 769 C C . GLY A 1 101 ? -0.319 0.179 8.288 1.00 94.06 101 GLY A C 1
ATOM 770 O O . GLY A 1 101 ? 0.303 1.232 8.320 1.00 94.06 101 GLY A O 1
ATOM 771 N N . GLY A 1 102 ? -0.073 -0.793 9.164 1.00 92.50 102 GLY A N 1
ATOM 772 C CA . GLY A 1 102 ? 0.957 -0.685 10.204 1.00 92.50 102 GLY A CA 1
ATOM 773 C C . GLY A 1 102 ? 0.538 0.162 11.412 1.00 92.50 102 GLY A C 1
ATOM 774 O O . GLY A 1 102 ? -0.198 1.135 11.300 1.00 92.50 102 GLY A O 1
ATOM 775 N N . PHE A 1 103 ? 1.003 -0.242 12.597 1.00 90.44 103 PHE A N 1
ATOM 776 C CA . PHE A 1 103 ? 0.661 0.360 13.898 1.00 90.44 103 PHE A CA 1
ATOM 777 C C . PHE A 1 103 ? -0.835 0.393 14.273 1.00 90.44 103 PHE A C 1
ATOM 779 O O . PHE A 1 103 ? -1.176 0.943 15.312 1.00 90.44 103 PHE A O 1
ATOM 786 N N . ILE A 1 104 ? -1.704 -0.283 13.520 1.00 92.75 104 ILE A N 1
ATOM 787 C CA . ILE A 1 104 ? -3.123 -0.471 13.851 1.00 92.75 104 ILE A CA 1
ATOM 788 C C . ILE A 1 104 ? -3.263 -1.679 14.782 1.00 92.75 104 ILE A C 1
ATOM 790 O O . ILE A 1 104 ? -2.961 -2.814 14.394 1.00 92.75 104 ILE A O 1
ATOM 794 N N . ARG A 1 105 ? -3.684 -1.445 16.029 1.00 92.00 105 ARG A N 1
ATOM 795 C CA . ARG A 1 105 ? -3.701 -2.457 17.097 1.00 92.00 105 ARG A CA 1
ATOM 796 C C . ARG A 1 105 ? -5.096 -2.745 17.624 1.00 92.00 105 ARG A C 1
ATOM 798 O O . ARG A 1 105 ? -5.315 -3.879 18.061 1.00 92.00 105 ARG A O 1
ATOM 805 N N . THR A 1 106 ? -6.003 -1.780 17.608 1.00 94.69 106 THR A N 1
ATOM 806 C CA . THR A 1 106 ? -7.355 -1.933 18.158 1.00 94.69 106 THR A CA 1
ATOM 807 C C . THR A 1 106 ? -8.437 -1.672 17.111 1.00 94.69 106 THR A C 1
ATOM 809 O O . THR A 1 106 ? -8.147 -1.266 15.986 1.00 94.69 106 THR A O 1
ATOM 812 N N . VAL A 1 107 ? -9.691 -1.965 17.462 1.00 95.00 107 VAL A N 1
ATOM 813 C CA . VAL A 1 107 ? -10.849 -1.661 16.607 1.00 95.00 107 VAL A CA 1
ATOM 814 C C . VAL A 1 107 ? -10.988 -0.147 16.459 1.00 95.00 107 VAL A C 1
ATOM 816 O O . VAL A 1 107 ? -11.228 0.345 15.366 1.00 95.00 107 VAL A O 1
ATOM 819 N N . GLU A 1 108 ? -10.714 0.604 17.521 1.00 94.88 108 GLU A N 1
ATOM 820 C CA . GLU A 1 108 ? -10.737 2.064 17.517 1.00 94.88 108 GLU A CA 1
ATOM 821 C C . GLU A 1 108 ? -9.667 2.649 16.582 1.00 94.88 108 GLU A C 1
ATOM 823 O O . GLU A 1 108 ? -9.923 3.646 15.915 1.00 94.88 108 GLU A O 1
ATOM 828 N N . ASP A 1 109 ? -8.482 2.035 16.478 1.00 94.69 109 ASP A N 1
ATOM 829 C CA . ASP A 1 109 ? -7.472 2.438 15.485 1.00 94.69 109 ASP A CA 1
ATOM 830 C C . ASP A 1 109 ? -7.984 2.266 14.050 1.00 94.69 109 ASP A C 1
ATOM 832 O O . ASP A 1 109 ? -7.764 3.136 13.207 1.00 94.69 109 ASP A O 1
ATOM 836 N N . VAL A 1 110 ? -8.677 1.153 13.781 1.00 95.50 110 VAL A N 1
ATOM 837 C CA . VAL A 1 110 ? -9.292 0.880 12.474 1.00 95.50 110 VAL A CA 1
ATOM 838 C C . VAL A 1 110 ? -10.328 1.949 12.148 1.00 95.50 110 VAL A C 1
ATOM 840 O O . VAL A 1 110 ? -10.232 2.585 11.101 1.00 95.50 110 VAL A O 1
ATOM 843 N N . GLU A 1 111 ? -11.272 2.186 13.057 1.00 95.69 111 GLU A N 1
ATOM 844 C CA . GLU A 1 111 ? -12.344 3.163 12.859 1.00 95.69 111 GLU A CA 1
ATOM 845 C C . GLU A 1 111 ? -11.790 4.579 12.674 1.00 95.69 111 GLU A C 1
ATOM 847 O O . GLU A 1 111 ? -12.222 5.309 11.785 1.00 95.69 111 GLU A O 1
ATOM 852 N N . ARG A 1 112 ? -10.772 4.969 13.451 1.00 96.00 112 ARG A N 1
ATOM 853 C CA . ARG A 1 112 ? -10.102 6.267 13.286 1.00 96.00 112 ARG A CA 1
ATOM 854 C C . ARG A 1 112 ? -9.460 6.419 11.908 1.00 96.00 112 ARG A C 1
ATOM 856 O O . ARG A 1 112 ? -9.649 7.452 11.272 1.00 96.00 112 ARG A O 1
ATOM 863 N N . ALA A 1 113 ? -8.744 5.404 11.426 1.00 95.81 113 ALA A N 1
ATOM 864 C CA . ALA A 1 113 ? -8.117 5.438 10.105 1.00 95.81 113 ALA A CA 1
ATOM 865 C C . ALA A 1 113 ? -9.149 5.482 8.962 1.00 95.81 113 ALA A C 1
ATOM 867 O O . ALA A 1 113 ? -8.975 6.240 8.005 1.00 95.81 113 ALA A O 1
ATOM 868 N N . LEU A 1 114 ? -10.242 4.718 9.070 1.00 95.94 114 LEU A N 1
ATOM 869 C CA . LEU A 1 114 ? -11.343 4.743 8.100 1.00 95.94 114 LEU A CA 1
ATOM 870 C C . LEU A 1 114 ? -12.037 6.112 8.073 1.00 95.94 114 LEU A C 1
ATOM 872 O O . LEU A 1 114 ? -12.211 6.690 7.000 1.00 95.94 114 LEU A O 1
ATOM 876 N N . ASN A 1 115 ? -12.347 6.674 9.244 1.00 96.00 115 ASN A N 1
ATOM 877 C CA . ASN A 1 115 ? -12.963 7.998 9.372 1.00 96.00 115 ASN A CA 1
ATOM 878 C C . ASN A 1 115 ? -12.058 9.125 8.855 1.00 96.00 115 ASN A C 1
ATOM 880 O O . ASN A 1 115 ? -12.549 10.083 8.265 1.00 96.00 115 ASN A O 1
ATOM 884 N N . ALA A 1 116 ? -10.738 8.987 9.005 1.00 94.75 116 ALA A N 1
ATOM 885 C CA . ALA A 1 116 ? -9.760 9.913 8.433 1.00 94.75 116 ALA A CA 1
ATOM 886 C C . ALA A 1 116 ? -9.679 9.845 6.897 1.00 94.75 116 ALA A C 1
ATOM 888 O O . ALA A 1 116 ? -9.073 10.700 6.257 1.00 94.75 116 ALA A O 1
ATOM 889 N N . GLY A 1 117 ? -10.302 8.836 6.288 1.00 94.50 117 GLY A N 1
ATOM 890 C CA . GLY A 1 117 ? -10.469 8.739 4.849 1.00 94.50 117 GLY A CA 1
ATOM 891 C C . GLY A 1 117 ? -9.836 7.511 4.209 1.00 94.50 117 GLY A C 1
ATOM 892 O O . GLY A 1 117 ? -9.956 7.381 2.985 1.00 94.50 117 GLY A O 1
ATOM 893 N N . ALA A 1 118 ? -9.227 6.605 4.982 1.00 96.56 118 ALA A N 1
ATOM 894 C CA . ALA A 1 118 ? -8.771 5.327 4.452 1.00 96.56 118 ALA A CA 1
ATOM 895 C C . ALA A 1 118 ? -9.947 4.540 3.852 1.00 96.56 118 ALA A C 1
ATOM 897 O O . ALA A 1 118 ? -11.038 4.468 4.409 1.00 96.56 118 ALA A O 1
ATOM 898 N N . THR A 1 119 ? -9.720 3.935 2.693 1.00 96.56 119 THR A N 1
ATOM 899 C CA . THR A 1 119 ? -10.677 3.062 2.009 1.00 96.56 119 THR A CA 1
ATOM 900 C C . THR A 1 119 ? -10.699 1.665 2.621 1.00 96.56 119 THR A C 1
ATOM 902 O O . THR A 1 119 ? -11.750 1.034 2.681 1.00 96.56 119 THR A O 1
ATOM 905 N N . ALA A 1 120 ? -9.544 1.167 3.064 1.00 95.19 120 ALA A N 1
ATOM 906 C CA . ALA A 1 120 ? -9.437 -0.113 3.755 1.00 95.19 120 ALA A CA 1
ATOM 907 C C . ALA A 1 120 ? -8.198 -0.157 4.654 1.00 95.19 120 ALA A C 1
ATOM 909 O O . ALA A 1 120 ? -7.304 0.684 4.549 1.00 95.19 120 ALA A O 1
ATOM 910 N N . ILE A 1 121 ? -8.143 -1.171 5.518 1.00 95.75 121 ILE A N 1
ATOM 911 C CA . ILE A 1 121 ? -7.036 -1.401 6.445 1.00 95.75 121 ILE A CA 1
ATOM 912 C C . ILE A 1 121 ? -6.218 -2.623 6.027 1.00 95.75 121 ILE A C 1
ATOM 914 O O . ILE A 1 121 ? -6.775 -3.700 5.802 1.00 95.75 121 ILE A O 1
ATOM 918 N N . THR A 1 122 ? -4.891 -2.488 6.005 1.00 94.12 122 THR A N 1
ATOM 919 C CA . THR A 1 122 ? -3.961 -3.619 5.914 1.00 94.12 122 THR A CA 1
ATOM 920 C C . THR A 1 122 ? -3.373 -3.918 7.293 1.00 94.12 122 THR A C 1
ATOM 922 O O . THR A 1 122 ? -2.736 -3.094 7.948 1.00 94.12 122 THR A O 1
ATOM 925 N N . THR A 1 123 ? -3.609 -5.130 7.793 1.00 93.81 123 THR A N 1
ATOM 926 C CA . THR A 1 123 ? -3.093 -5.558 9.098 1.00 93.81 123 THR A CA 1
ATOM 927 C C . THR A 1 123 ? -2.793 -7.044 9.091 1.00 93.81 123 THR A C 1
ATOM 929 O O . THR A 1 123 ? -3.532 -7.821 8.493 1.00 93.81 123 THR A O 1
ATOM 932 N N . SER A 1 124 ? -1.721 -7.448 9.770 1.00 91.19 124 SER A N 1
ATOM 933 C CA . SER A 1 124 ? -1.400 -8.851 10.050 1.00 91.19 124 SER A CA 1
ATOM 934 C C . SER A 1 124 ? -2.049 -9.359 11.347 1.00 91.19 124 SER A C 1
ATOM 936 O O . SER A 1 124 ? -1.919 -10.538 11.682 1.00 91.19 124 SER A O 1
ATOM 938 N N . LYS A 1 125 ? -2.751 -8.484 12.084 1.00 92.38 125 LYS A N 1
ATOM 939 C CA . LYS A 1 125 ? -3.360 -8.789 13.380 1.00 92.38 125 LYS A CA 1
ATOM 940 C C . LYS A 1 125 ? -4.681 -9.545 13.209 1.00 92.38 125 LYS A C 1
ATOM 942 O O . LYS A 1 125 ? -5.722 -8.956 12.915 1.00 92.38 125 LYS A O 1
ATOM 947 N N . ARG A 1 126 ? -4.642 -10.864 13.416 1.00 91.81 126 ARG A N 1
ATOM 948 C CA . ARG A 1 126 ? -5.776 -11.775 13.177 1.00 91.81 126 ARG A CA 1
ATOM 949 C C . ARG A 1 126 ? -6.981 -11.505 14.077 1.00 91.81 126 ARG A C 1
ATOM 951 O O . ARG A 1 126 ? -8.101 -11.822 13.691 1.00 91.81 126 ARG A O 1
ATOM 958 N N . GLU A 1 127 ? -6.782 -10.934 15.262 1.00 92.88 127 GLU A N 1
ATOM 959 C CA . GLU A 1 127 ? -7.873 -10.579 16.177 1.00 92.88 127 GLU A CA 1
ATOM 960 C C . GLU A 1 127 ? -8.800 -9.537 15.544 1.00 92.88 127 GLU A C 1
ATOM 962 O O . GLU A 1 127 ? -10.019 -9.672 15.622 1.00 92.88 127 GLU A O 1
ATOM 967 N N . LEU A 1 128 ? -8.222 -8.553 14.845 1.00 92.50 128 LEU A N 1
ATOM 968 C CA . LEU A 1 128 ? -8.990 -7.559 14.099 1.00 92.50 128 LEU A CA 1
ATOM 969 C C . LEU A 1 128 ? -9.749 -8.220 12.947 1.00 92.50 128 LEU A C 1
ATOM 971 O O . LEU A 1 128 ? -10.911 -7.909 12.722 1.00 92.50 128 LEU A O 1
ATOM 975 N N . TRP A 1 129 ? -9.147 -9.196 12.261 1.00 93.44 129 TRP A N 1
ATOM 976 C CA . TRP A 1 129 ? -9.840 -9.916 11.187 1.00 93.44 129 TRP A CA 1
ATOM 977 C C . TRP A 1 129 ? -11.092 -10.632 11.691 1.00 93.44 129 TRP A C 1
ATOM 979 O O . TRP A 1 129 ? -12.129 -10.553 11.044 1.00 93.44 129 TRP A O 1
ATOM 989 N N . LYS A 1 130 ? -11.018 -11.291 12.854 1.00 91.94 130 LYS A N 1
ATOM 990 C CA . LYS A 1 130 ? -12.170 -11.978 13.457 1.00 91.94 130 LYS A CA 1
ATOM 991 C C . LYS A 1 130 ? -13.301 -11.017 13.823 1.00 91.94 130 LYS A C 1
ATOM 993 O O . LYS A 1 130 ? -14.456 -11.411 13.749 1.00 91.94 130 LYS A O 1
ATOM 998 N N . HIS A 1 131 ? -12.974 -9.783 14.213 1.00 92.25 131 HIS A N 1
ATOM 999 C CA . HIS A 1 131 ? -13.971 -8.760 14.527 1.00 92.25 131 HIS A CA 1
ATOM 1000 C C . HIS A 1 131 ? -14.773 -8.335 13.285 1.00 92.25 131 HIS A C 1
ATOM 1002 O O . HIS A 1 131 ? -15.988 -8.189 13.366 1.00 92.25 131 HIS A O 1
ATOM 1008 N N . TYR A 1 132 ? -14.104 -8.190 12.134 1.00 88.62 132 TYR A N 1
ATOM 1009 C CA . TYR A 1 132 ? -14.726 -7.748 10.876 1.00 88.62 132 TYR A CA 1
ATOM 1010 C C . TYR A 1 132 ? -15.156 -8.891 9.942 1.00 88.62 132 TYR A C 1
ATOM 1012 O O . TYR A 1 132 ? -15.790 -8.645 8.912 1.00 88.62 132 TYR A O 1
ATOM 1020 N N . GLN A 1 133 ? -14.833 -10.146 10.264 1.00 86.75 133 GLN A N 1
ATOM 1021 C CA . GLN A 1 133 ? -15.393 -11.299 9.567 1.00 86.75 133 GLN A CA 1
ATOM 1022 C C . GLN A 1 133 ? -16.895 -11.357 9.854 1.00 86.75 133 GLN A C 1
ATOM 1024 O O . GLN A 1 133 ? -17.315 -11.650 10.972 1.00 86.75 133 GLN A O 1
ATOM 1029 N N . LYS A 1 134 ? -17.712 -11.075 8.831 1.00 65.94 134 LYS A N 1
ATOM 1030 C CA . LYS A 1 134 ? -19.153 -11.341 8.886 1.00 65.94 134 LYS A CA 1
ATOM 1031 C C . LYS A 1 134 ? -19.369 -12.816 9.247 1.00 65.94 134 LYS A C 1
ATOM 1033 O O . LYS A 1 134 ? -18.750 -13.683 8.628 1.00 65.94 134 LYS A O 1
ATOM 1038 N N . LYS A 1 135 ? -20.214 -13.063 10.252 1.00 52.34 135 LYS A N 1
ATOM 1039 C CA . LYS A 1 135 ? -20.819 -14.381 10.474 1.00 52.34 135 LYS A CA 1
ATOM 1040 C C . LYS A 1 135 ? -21.743 -14.735 9.318 1.00 52.34 135 LYS A C 1
ATOM 1042 O O . LYS A 1 135 ? -22.377 -13.797 8.781 1.00 52.34 135 LYS A O 1
#

Foldseek 3Di:
DDEEEQVPDPPADQALVSLVVCCVPVVGQAYEYCDLRNLQNCVVSVHQYEHEAEPPDPVSVVVVLVSCVVSVGQEYEYPQLQPLQSLLVCCVSRVHAYEHEHPQDDPVSQVSSVVSPHPYYDYPDVVVVVVPPDD

Sequence (135 aa):
KGVLHVDLIHGLQSDGHATEYLCQEFRPYGLLSTKASVIMKAKQKGVVAIQRIFLIDSSAMEKSCNLLDKTKPDYIEVLPGALTDVIAEVKERTGVPILAGGFIRTVEDVERALNAGATAITTSKRELWKHYQKK